Protein AF-A0A9P8D5H0-F1 (afdb_monomer_lite)

Organism: NCBI:txid1042133

Structure (mmCIF, N/CA/C/O backbone):
data_AF-A0A9P8D5H0-F1
#
_entry.id   AF-A0A9P8D5H0-F1
#
loop_
_atom_site.group_PDB
_atom_site.id
_atom_site.type_symbol
_atom_site.label_atom_id
_atom_site.label_alt_id
_atom_site.label_comp_id
_atom_site.label_asym_id
_atom_site.label_entity_id
_atom_site.label_seq_id
_atom_site.pdbx_PDB_ins_code
_atom_site.Cartn_x
_atom_site.Cartn_y
_atom_site.Cartn_z
_atom_site.occupancy
_atom_site.B_iso_or_equiv
_atom_site.auth_seq_id
_atom_site.auth_comp_id
_atom_site.auth_asym_id
_atom_site.auth_atom_id
_atom_site.pdbx_PDB_model_num
ATOM 1 N N . MET A 1 1 ? 15.652 5.016 -32.974 1.00 56.94 1 MET A N 1
ATOM 2 C CA . MET A 1 1 ? 15.774 4.314 -31.677 1.00 56.94 1 MET A CA 1
ATOM 3 C C . MET A 1 1 ? 14.397 4.263 -31.036 1.00 56.94 1 MET A C 1
ATOM 5 O O . MET A 1 1 ? 13.793 5.319 -30.909 1.00 56.94 1 MET A O 1
ATOM 9 N N . ARG A 1 2 ? 13.865 3.079 -30.700 1.00 59.16 2 ARG A N 1
ATOM 10 C CA . ARG A 1 2 ? 12.665 3.001 -29.847 1.00 59.16 2 ARG A CA 1
ATOM 11 C C . ARG A 1 2 ? 13.090 3.243 -28.392 1.00 59.16 2 ARG A C 1
ATOM 13 O O . ARG A 1 2 ? 14.165 2.762 -28.031 1.00 59.16 2 ARG A O 1
ATOM 20 N N . PRO A 1 3 ? 12.306 3.970 -27.579 1.00 61.66 3 PRO A N 1
ATOM 21 C CA . PRO A 1 3 ? 12.599 4.097 -26.161 1.00 61.66 3 PRO A CA 1
ATOM 22 C C . PRO A 1 3 ? 12.512 2.707 -25.538 1.00 61.66 3 PRO A C 1
ATOM 24 O O . PRO A 1 3 ? 11.541 1.987 -25.764 1.00 61.66 3 PRO A O 1
ATOM 27 N N . ILE A 1 4 ? 13.533 2.322 -24.783 1.00 69.38 4 ILE A N 1
ATOM 28 C CA . ILE A 1 4 ? 13.447 1.148 -23.923 1.00 69.38 4 ILE A CA 1
ATOM 29 C C . ILE A 1 4 ? 12.546 1.572 -22.761 1.00 69.38 4 ILE A C 1
ATOM 31 O O . ILE A 1 4 ? 12.975 2.365 -21.923 1.00 69.38 4 ILE A O 1
ATOM 35 N N . SER A 1 5 ? 11.286 1.127 -22.747 1.00 70.50 5 SER A N 1
ATOM 36 C CA . SER A 1 5 ? 10.463 1.229 -21.542 1.00 70.50 5 SER A CA 1
ATOM 37 C C . SER A 1 5 ? 10.851 0.079 -20.620 1.00 70.50 5 SER A C 1
ATOM 39 O O . SER A 1 5 ? 10.820 -1.089 -21.004 1.00 70.50 5 SER A O 1
ATOM 41 N N . TYR A 1 6 ? 11.297 0.418 -19.414 1.00 79.75 6 TYR A N 1
ATOM 42 C CA . TYR A 1 6 ? 11.465 -0.560 -18.350 1.00 79.75 6 TYR A CA 1
ATOM 43 C C . TYR A 1 6 ? 10.140 -0.642 -17.604 1.00 79.75 6 TYR A C 1
ATOM 45 O O . TYR A 1 6 ? 9.719 0.329 -16.974 1.00 79.75 6 TYR A O 1
ATOM 53 N N . GLU A 1 7 ? 9.472 -1.785 -17.712 1.00 89.00 7 GLU A N 1
ATOM 54 C CA . GLU A 1 7 ? 8.206 -2.016 -17.027 1.00 89.00 7 GLU A CA 1
ATOM 55 C C . GLU A 1 7 ? 8.452 -2.277 -15.540 1.00 89.00 7 GLU A C 1
ATOM 57 O O . GLU A 1 7 ? 9.346 -3.030 -15.160 1.00 89.00 7 GLU A O 1
ATOM 62 N N . TRP A 1 8 ? 7.618 -1.708 -14.671 1.00 90.62 8 TRP A N 1
ATOM 63 C CA . TRP A 1 8 ? 7.706 -1.959 -13.228 1.00 90.62 8 TRP A CA 1
ATOM 64 C C . TRP A 1 8 ? 7.645 -3.460 -12.899 1.00 90.62 8 TRP A C 1
ATOM 66 O O . TRP A 1 8 ? 8.385 -3.954 -12.051 1.00 90.62 8 TRP A O 1
ATOM 76 N N . SER A 1 9 ? 6.818 -4.209 -13.632 1.00 89.69 9 SER A N 1
ATOM 77 C CA . SER A 1 9 ? 6.657 -5.654 -13.464 1.00 89.69 9 SER A CA 1
ATOM 78 C C . SER A 1 9 ? 7.889 -6.472 -13.856 1.00 89.69 9 SER A C 1
ATOM 80 O O . SER A 1 9 ? 7.966 -7.636 -13.470 1.00 89.69 9 SER A O 1
ATOM 82 N N . SER A 1 10 ? 8.851 -5.905 -14.599 1.00 92.25 10 SER A N 1
ATOM 83 C CA . SER A 1 10 ? 10.100 -6.608 -14.918 1.00 92.25 10 SER A CA 1
ATOM 84 C C . SER A 1 10 ? 11.107 -6.587 -13.765 1.00 92.25 10 SER A C 1
ATOM 86 O O . SER A 1 10 ? 12.108 -7.297 -13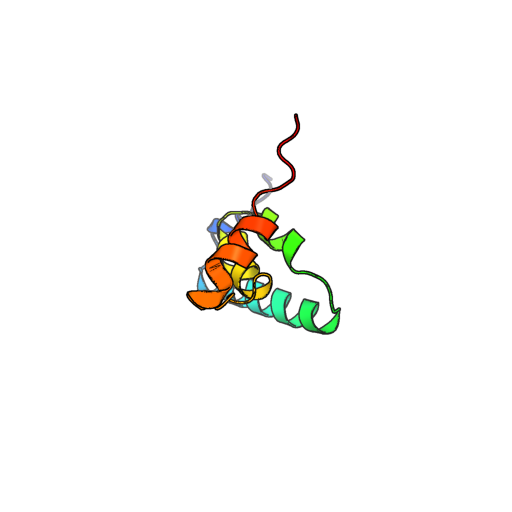.824 1.00 92.25 10 SER A O 1
ATOM 88 N N . LEU A 1 11 ? 10.875 -5.786 -12.718 1.00 93.69 11 LEU A N 1
ATOM 89 C CA . LEU A 1 11 ? 11.715 -5.792 -11.523 1.00 93.69 11 LEU A CA 1
ATOM 90 C C . LEU A 1 11 ? 11.452 -7.051 -10.675 1.00 93.69 11 LEU A C 1
ATOM 92 O O . LEU A 1 11 ? 10.288 -7.361 -10.374 1.00 93.69 11 LEU A O 1
ATOM 96 N N . PRO A 1 12 ? 12.516 -7.728 -10.200 1.00 95.50 12 PRO A N 1
ATOM 97 C CA . PRO A 1 12 ? 12.413 -8.725 -9.143 1.00 95.50 12 PRO A CA 1
ATOM 98 C C . PRO A 1 12 ? 11.588 -8.209 -7.964 1.00 95.50 12 PRO A C 1
ATOM 100 O O . PRO A 1 12 ? 11.663 -7.030 -7.596 1.00 95.50 12 PRO A O 1
ATOM 103 N N . VAL A 1 13 ? 10.785 -9.094 -7.376 1.00 94.56 13 VAL A N 1
ATOM 104 C CA . VAL A 1 13 ? 9.869 -8.737 -6.285 1.00 94.56 13 VAL A CA 1
ATOM 105 C C . VAL A 1 13 ? 10.626 -8.167 -5.085 1.00 94.56 13 VAL A C 1
ATOM 107 O O . VAL A 1 13 ? 10.159 -7.231 -4.445 1.00 94.56 13 VAL A O 1
ATOM 110 N N . GLU A 1 14 ? 11.840 -8.647 -4.833 1.00 96.69 14 GLU A N 1
ATOM 111 C CA . GLU A 1 14 ? 12.712 -8.194 -3.754 1.00 96.69 14 GLU A CA 1
ATOM 112 C C . GLU A 1 14 ? 13.083 -6.718 -3.920 1.00 96.69 14 GLU A C 1
ATOM 114 O O . GLU A 1 14 ? 13.047 -5.960 -2.951 1.00 96.69 14 GLU A O 1
ATOM 119 N N . LEU A 1 15 ? 13.379 -6.285 -5.150 1.00 96.81 15 LEU A N 1
ATOM 120 C CA . LEU A 1 15 ? 13.694 -4.885 -5.434 1.00 96.81 15 LEU A CA 1
ATOM 121 C C . LEU A 1 15 ? 12.455 -4.001 -5.293 1.00 96.81 15 LEU A C 1
ATOM 123 O O . LEU A 1 15 ? 12.539 -2.920 -4.713 1.00 96.81 15 LEU A O 1
ATOM 127 N N . ARG A 1 16 ? 11.291 -4.471 -5.755 1.00 96.31 16 ARG A N 1
ATOM 128 C CA . ARG A 1 16 ? 10.021 -3.751 -5.572 1.00 96.31 16 ARG A CA 1
ATOM 129 C C . ARG A 1 16 ? 9.690 -3.563 -4.089 1.00 96.31 16 ARG A C 1
ATOM 131 O O . ARG A 1 16 ? 9.378 -2.450 -3.671 1.00 96.31 16 ARG A O 1
ATOM 138 N N . LEU A 1 17 ? 9.867 -4.603 -3.271 1.00 95.50 17 LEU A N 1
ATOM 139 C CA . LEU A 1 17 ? 9.677 -4.536 -1.818 1.00 95.50 17 LEU A CA 1
ATOM 140 C C . LEU A 1 17 ? 10.688 -3.612 -1.125 1.00 95.50 17 LEU A C 1
ATOM 142 O O . LEU A 1 17 ? 10.308 -2.874 -0.215 1.00 95.50 17 LEU A O 1
ATOM 146 N N . GLN A 1 18 ? 11.955 -3.608 -1.551 1.00 97.00 18 GLN A N 1
ATOM 147 C CA . GLN A 1 18 ? 12.956 -2.662 -1.040 1.00 97.00 18 GLN A CA 1
ATOM 148 C C . GLN A 1 18 ? 12.579 -1.211 -1.359 1.00 97.00 18 GLN A C 1
ATOM 150 O O . GLN A 1 18 ? 12.695 -0.342 -0.494 1.00 97.00 18 GLN A O 1
ATOM 155 N N . ILE A 1 19 ? 12.076 -0.952 -2.570 1.00 95.50 19 ILE A N 1
ATOM 156 C CA . ILE A 1 19 ? 11.574 0.368 -2.966 1.00 95.50 19 ILE A CA 1
ATOM 157 C C . ILE A 1 19 ? 10.382 0.767 -2.089 1.00 95.50 19 ILE A C 1
ATOM 159 O O . ILE A 1 19 ? 10.363 1.883 -1.569 1.00 95.50 19 ILE A O 1
ATOM 163 N N . PHE A 1 20 ? 9.422 -0.133 -1.858 1.00 94.88 20 PHE A N 1
ATOM 164 C CA . PHE A 1 20 ? 8.298 0.146 -0.961 1.00 94.88 20 PHE A CA 1
ATOM 165 C C . PHE A 1 20 ? 8.749 0.457 0.465 1.00 94.88 20 PHE A C 1
ATOM 167 O O . PHE A 1 20 ? 8.287 1.441 1.041 1.00 94.88 20 PHE A O 1
ATOM 174 N N . GLY A 1 21 ? 9.699 -0.311 1.005 1.00 93.81 21 GLY A N 1
ATOM 175 C CA . GLY A 1 21 ? 10.287 -0.052 2.320 1.00 93.81 21 GLY A CA 1
ATOM 176 C C . GLY A 1 21 ? 10.961 1.319 2.397 1.00 93.81 21 GLY A C 1
ATOM 177 O O . GLY A 1 21 ? 10.737 2.069 3.345 1.00 93.81 21 GLY A O 1
ATOM 178 N N . TYR A 1 22 ? 11.719 1.701 1.366 1.00 94.19 22 TYR A N 1
ATOM 179 C CA . TYR A 1 22 ? 12.341 3.023 1.288 1.00 94.19 22 TYR A CA 1
ATOM 180 C C . TYR A 1 22 ? 11.306 4.160 1.267 1.00 94.19 22 TYR A C 1
ATOM 182 O O . TYR A 1 22 ? 11.451 5.147 1.994 1.00 94.19 22 TYR A O 1
ATOM 190 N N . VAL A 1 23 ? 10.249 4.026 0.458 1.00 91.31 23 VAL A N 1
ATOM 191 C CA . VAL A 1 23 ? 9.153 5.009 0.382 1.00 91.31 23 VAL A CA 1
ATOM 192 C C . VAL A 1 23 ? 8.428 5.116 1.725 1.00 91.31 23 VAL A C 1
ATOM 194 O O . VAL A 1 23 ? 8.170 6.228 2.193 1.00 91.31 23 VAL A O 1
ATOM 197 N N . ALA A 1 24 ? 8.148 3.977 2.366 1.00 89.56 24 ALA A N 1
ATOM 198 C CA . ALA A 1 24 ? 7.505 3.911 3.672 1.00 89.56 24 ALA A CA 1
ATOM 199 C C . ALA A 1 24 ? 8.305 4.661 4.745 1.00 89.56 24 ALA A C 1
ATOM 201 O O . ALA A 1 24 ? 7.765 5.535 5.429 1.00 89.56 24 ALA A O 1
ATOM 202 N N . GLU A 1 25 ? 9.609 4.391 4.835 1.00 89.19 25 GLU A N 1
ATOM 203 C CA . GLU A 1 25 ? 10.499 5.067 5.779 1.00 89.19 25 GLU A CA 1
ATOM 204 C C . GLU A 1 25 ? 10.570 6.571 5.509 1.00 89.19 25 GLU A C 1
ATOM 206 O O . GLU A 1 25 ? 10.387 7.375 6.421 1.00 89.19 25 GLU A O 1
ATOM 211 N N . LYS A 1 26 ? 10.743 6.994 4.249 1.00 86.62 26 LYS A N 1
ATOM 212 C CA . LYS A 1 26 ? 10.802 8.425 3.906 1.00 86.62 26 LYS A CA 1
ATOM 213 C C . LYS A 1 26 ? 9.531 9.184 4.278 1.00 86.62 26 LYS A C 1
ATOM 215 O O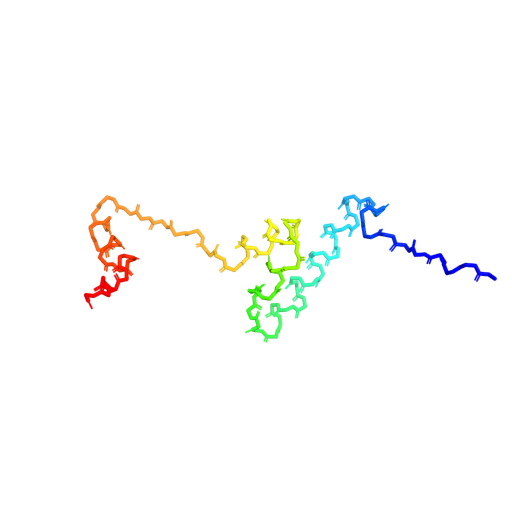 . LYS A 1 26 ? 9.630 10.338 4.698 1.00 86.62 26 LYS A O 1
ATOM 220 N N . GLN A 1 27 ? 8.363 8.561 4.146 1.00 82.56 27 GLN A N 1
ATOM 221 C CA . GLN A 1 27 ? 7.093 9.200 4.492 1.00 82.56 27 GLN A CA 1
ATOM 222 C C . GLN A 1 27 ? 6.796 9.228 5.983 1.00 82.56 27 GLN A C 1
ATOM 224 O O . GLN A 1 27 ? 6.190 10.193 6.451 1.00 82.56 27 GLN A O 1
ATOM 229 N N . LYS A 1 28 ? 7.295 8.253 6.750 1.00 75.06 28 LYS A N 1
ATOM 230 C CA . LYS A 1 28 ? 7.218 8.273 8.215 1.00 75.06 28 LYS A CA 1
ATOM 231 C C . LYS A 1 28 ? 7.820 9.556 8.798 1.00 75.06 28 LYS A C 1
ATOM 233 O O . LYS A 1 28 ? 7.238 10.148 9.702 1.00 75.06 28 LYS A O 1
ATOM 238 N N . TYR A 1 29 ? 8.922 10.044 8.224 1.00 67.31 29 TYR A N 1
ATOM 239 C CA . TYR A 1 29 ? 9.544 11.313 8.630 1.00 67.31 29 TYR A CA 1
ATOM 240 C C . TYR A 1 29 ? 8.742 12.561 8.241 1.00 67.31 29 TYR A C 1
ATOM 242 O O . TYR A 1 29 ? 8.968 13.629 8.803 1.00 67.31 29 TYR A O 1
ATOM 250 N N . ARG A 1 30 ? 7.817 12.452 7.281 1.00 70.62 30 ARG A N 1
ATOM 251 C CA . ARG A 1 30 ? 7.010 13.573 6.779 1.00 70.62 30 ARG A CA 1
ATOM 252 C C . ARG A 1 30 ? 5.601 13.624 7.375 1.00 70.62 30 ARG A C 1
ATOM 254 O O . ARG A 1 30 ? 4.810 14.457 6.940 1.00 70.62 30 ARG A O 1
ATOM 261 N N . ALA A 1 31 ? 5.273 12.729 8.316 1.00 62.84 31 ALA A N 1
ATOM 262 C CA . ALA A 1 31 ? 3.938 12.584 8.915 1.00 62.84 31 ALA A CA 1
ATOM 263 C C . ALA A 1 31 ? 2.797 12.570 7.873 1.00 62.84 31 ALA A C 1
ATOM 265 O O . ALA A 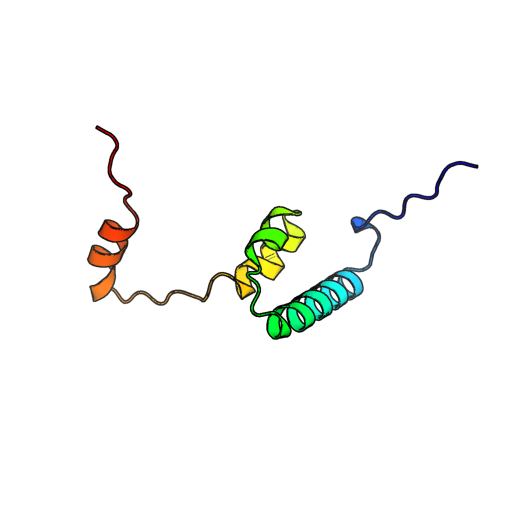1 31 ? 1.687 13.026 8.137 1.00 62.84 31 ALA A O 1
ATOM 266 N N . THR A 1 32 ? 3.090 12.097 6.659 1.00 68.62 32 THR A N 1
ATOM 267 C CA . THR A 1 32 ? 2.160 12.143 5.531 1.00 68.62 32 THR A CA 1
ATOM 268 C C . THR A 1 32 ? 1.458 10.801 5.395 1.00 68.62 32 THR A C 1
ATOM 270 O O . THR A 1 32 ? 2.085 9.753 5.530 1.00 68.62 32 THR A O 1
ATOM 273 N N . ASP A 1 33 ? 0.166 10.846 5.095 1.00 75.88 33 ASP A N 1
ATOM 274 C CA . ASP A 1 33 ? -0.675 9.666 4.934 1.00 75.88 33 ASP A CA 1
ATOM 275 C C . ASP A 1 33 ? -0.260 8.813 3.715 1.00 75.88 33 ASP A C 1
ATOM 277 O O . ASP A 1 33 ? 0.131 9.334 2.663 1.00 75.88 33 ASP A O 1
ATOM 281 N N . PHE A 1 34 ? -0.358 7.490 3.856 1.00 84.19 34 PHE A N 1
ATOM 282 C CA . PHE A 1 34 ? -0.041 6.511 2.818 1.00 84.19 34 PHE A CA 1
ATOM 283 C C . PHE A 1 34 ? -1.190 6.285 1.823 1.00 84.19 34 PHE A C 1
ATOM 285 O O . PHE A 1 34 ? -0.985 5.633 0.798 1.00 84.19 34 PHE A O 1
ATOM 292 N N . ASN A 1 35 ? -2.365 6.872 2.070 1.00 82.06 35 ASN A N 1
ATOM 293 C CA . ASN A 1 35 ? -3.566 6.74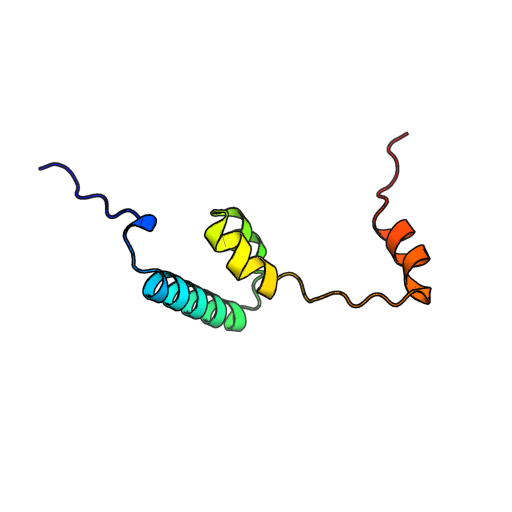9 1.236 1.00 82.06 35 ASN A CA 1
ATOM 294 C C . ASN A 1 35 ? -3.325 6.919 -0.276 1.00 82.06 35 ASN A C 1
ATOM 296 O O . ASN A 1 35 ? -3.874 6.172 -1.079 1.00 82.06 35 ASN A O 1
ATOM 300 N N . ARG A 1 36 ? -2.453 7.846 -0.695 1.00 84.44 36 ARG A N 1
ATOM 301 C CA . ARG A 1 36 ? -2.168 8.068 -2.129 1.00 84.44 36 ARG A CA 1
ATOM 302 C C . ARG A 1 36 ? -1.427 6.908 -2.795 1.00 84.44 36 ARG A C 1
ATOM 304 O O . ARG A 1 36 ? -1.596 6.690 -3.989 1.00 84.44 36 ARG A O 1
ATOM 311 N N . TYR A 1 37 ? -0.605 6.181 -2.044 1.00 88.38 37 TYR A N 1
ATOM 312 C CA . TYR A 1 37 ? 0.164 5.057 -2.572 1.00 88.38 37 TYR A CA 1
ATOM 313 C C . TYR A 1 37 ? -0.707 3.820 -2.764 1.00 88.38 37 TYR A C 1
ATOM 315 O O . TYR A 1 37 ? -0.498 3.073 -3.717 1.00 88.38 37 TYR A O 1
ATOM 323 N N . ALA A 1 38 ? -1.724 3.649 -1.916 1.00 86.69 38 ALA A N 1
ATOM 324 C CA . ALA A 1 38 ? -2.678 2.556 -2.048 1.00 86.69 38 ALA A CA 1
ATOM 325 C C . ALA A 1 38 ? -3.486 2.618 -3.361 1.00 86.69 38 ALA A C 1
ATOM 327 O O . ALA A 1 38 ? -3.943 1.591 -3.843 1.00 86.69 38 ALA A O 1
ATOM 328 N N . CYS A 1 39 ? -3.595 3.791 -3.992 1.00 87.94 39 CYS A N 1
ATOM 329 C CA . CYS A 1 39 ? -4.346 3.976 -5.237 1.00 87.94 39 CYS A CA 1
ATOM 330 C C . CYS A 1 39 ? -3.529 3.751 -6.527 1.00 87.94 39 CYS A C 1
ATOM 332 O O . CYS A 1 39 ? -4.074 3.924 -7.614 1.00 87.94 39 CYS A O 1
ATOM 334 N N . VAL A 1 40 ? -2.231 3.426 -6.448 1.00 90.38 40 VAL A N 1
ATOM 335 C CA . VAL A 1 40 ? -1.361 3.326 -7.643 1.00 90.38 40 VAL A CA 1
ATOM 336 C C . VAL A 1 40 ? -1.620 2.043 -8.433 1.00 90.38 40 VAL A C 1
ATOM 338 O O . VAL A 1 40 ? -1.699 2.058 -9.658 1.00 90.38 40 VAL A O 1
ATOM 341 N N . SER A 1 41 ? -1.698 0.913 -7.736 1.00 92.06 41 SER A N 1
ATOM 342 C CA . SER A 1 41 ? -1.942 -0.413 -8.307 1.00 92.06 41 SER A CA 1
ATOM 343 C C . SER A 1 41 ? -2.280 -1.389 -7.186 1.00 92.06 41 SER A C 1
ATOM 345 O O . SER A 1 41 ? -1.972 -1.122 -6.024 1.00 92.06 41 SER A O 1
ATOM 347 N N . SE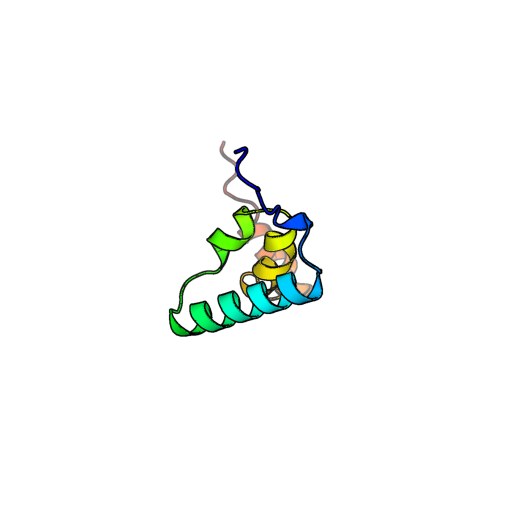R A 1 42 ? -2.818 -2.561 -7.525 1.00 92.44 42 SER A N 1
ATOM 348 C CA . SER A 1 42 ? -3.108 -3.606 -6.536 1.00 92.44 42 SER A CA 1
ATOM 349 C C . SER A 1 42 ? -1.865 -4.053 -5.756 1.00 92.44 42 SER A C 1
ATOM 351 O O . SER A 1 42 ? -1.969 -4.411 -4.586 1.00 92.44 42 SER A O 1
ATOM 353 N N . GLU A 1 43 ? -0.675 -4.023 -6.363 1.00 94.31 43 GLU A N 1
ATOM 354 C CA . GLU A 1 43 ? 0.568 -4.354 -5.655 1.00 94.31 43 GLU A CA 1
ATOM 355 C C . GLU A 1 43 ? 0.884 -3.320 -4.566 1.00 94.31 43 GLU A C 1
ATOM 357 O O . GLU A 1 43 ? 1.165 -3.680 -3.422 1.00 94.31 43 GLU A O 1
ATOM 362 N N . TRP A 1 44 ? 0.802 -2.034 -4.911 1.00 94.19 44 TRP A N 1
ATOM 363 C CA . TRP A 1 44 ? 1.065 -0.949 -3.970 1.00 94.19 44 TRP A CA 1
ATOM 364 C C . TRP A 1 44 ? 0.003 -0.913 -2.871 1.00 94.19 44 TRP A C 1
ATOM 366 O O . TRP A 1 44 ? 0.344 -0.785 -1.698 1.00 94.19 44 TRP A O 1
ATOM 376 N N . GLN A 1 45 ? -1.266 -1.098 -3.235 1.00 91.31 45 GLN A N 1
ATOM 377 C CA . GLN A 1 45 ? -2.380 -1.227 -2.302 1.00 91.31 45 GLN A CA 1
ATOM 378 C C . GLN A 1 45 ? -2.086 -2.264 -1.217 1.00 91.31 45 GLN A C 1
ATOM 380 O O . GLN A 1 45 ? -2.052 -1.922 -0.037 1.00 91.31 45 GLN A O 1
ATOM 385 N N . ASN A 1 46 ? -1.752 -3.496 -1.612 1.00 90.75 46 ASN A N 1
ATOM 386 C CA . ASN A 1 46 ? -1.463 -4.583 -0.674 1.00 90.75 46 ASN A CA 1
ATOM 387 C C . ASN A 1 46 ? -0.338 -4.255 0.322 1.00 90.75 46 ASN A C 1
ATOM 389 O O . ASN A 1 46 ? -0.371 -4.709 1.469 1.00 90.75 46 ASN A O 1
ATOM 393 N N . TYR A 1 47 ? 0.671 -3.488 -0.099 1.00 91.81 47 TYR A N 1
ATOM 394 C CA . TYR A 1 47 ? 1.765 -3.086 0.782 1.00 91.81 47 TYR A CA 1
ATOM 395 C C . TYR A 1 47 ? 1.372 -1.915 1.693 1.00 91.81 47 TYR A C 1
ATOM 397 O O . TYR A 1 47 ? 1.522 -1.997 2.913 1.00 91.81 47 TYR A O 1
ATOM 405 N N . PHE A 1 48 ? 0.870 -0.822 1.112 1.00 90.31 48 PHE A N 1
ATOM 406 C CA . PHE A 1 48 ? 0.664 0.442 1.817 1.00 90.31 48 PHE A CA 1
ATOM 407 C C . PHE A 1 48 ? -0.612 0.470 2.658 1.00 90.31 48 PHE A C 1
ATOM 409 O O . PHE A 1 48 ? -0.599 1.092 3.717 1.00 90.31 48 PHE A O 1
ATOM 416 N N . GLU A 1 49 ? -1.675 -0.250 2.287 1.00 87.00 49 GLU A N 1
ATOM 417 C CA . GLU A 1 49 ? -2.887 -0.336 3.117 1.00 87.00 49 GLU A CA 1
ATOM 418 C C . GLU A 1 49 ? -2.591 -0.882 4.510 1.00 87.00 49 GLU A C 1
ATOM 420 O O . GLU A 1 49 ? -3.157 -0.410 5.489 1.00 87.00 49 GLU A O 1
ATOM 425 N N . ARG A 1 50 ? -1.651 -1.822 4.630 1.00 83.56 50 ARG A N 1
ATOM 426 C CA . ARG A 1 50 ? -1.243 -2.386 5.926 1.00 83.56 50 ARG A CA 1
ATOM 427 C C . ARG A 1 50 ? -0.535 -1.368 6.822 1.00 83.56 50 ARG A C 1
ATOM 429 O O . ARG A 1 50 ? -0.457 -1.574 8.031 1.00 83.56 50 ARG A O 1
ATOM 436 N N . LEU A 1 51 ? 0.009 -0.305 6.230 1.00 81.94 51 LEU A N 1
ATOM 437 C CA . LEU A 1 51 ? 0.665 0.794 6.934 1.00 81.94 51 LEU A CA 1
ATOM 438 C C . LEU A 1 51 ? -0.325 1.918 7.259 1.00 81.94 51 LEU A C 1
ATOM 440 O O . LEU A 1 51 ? -0.200 2.544 8.312 1.00 81.94 51 LEU A O 1
ATOM 444 N N . THR A 1 52 ? -1.309 2.156 6.385 1.00 73.69 52 THR A N 1
ATOM 445 C CA . THR A 1 52 ? -2.372 3.148 6.595 1.00 73.69 52 THR A CA 1
ATOM 446 C C . THR A 1 52 ? -3.413 2.665 7.598 1.00 73.69 52 THR A C 1
ATOM 448 O O . THR A 1 52 ? -3.702 3.327 8.596 1.00 73.69 52 THR A O 1
ATOM 451 N N . PHE A 1 53 ? -3.979 1.486 7.347 1.00 69.19 53 PHE A N 1
ATOM 452 C CA . PHE A 1 53 ? -5.035 0.902 8.149 1.00 69.19 53 PHE A CA 1
ATOM 453 C C . PHE A 1 53 ? -4.406 0.109 9.282 1.00 69.19 53 PHE A C 1
ATOM 455 O O . PHE A 1 53 ? -3.947 -1.024 9.130 1.00 69.19 53 PHE A O 1
ATOM 462 N N . ARG A 1 54 ? -4.393 0.718 10.467 1.00 65.75 54 ARG A N 1
ATOM 463 C CA . ARG A 1 54 ? -4.095 -0.021 11.691 1.00 65.75 54 ARG A CA 1
ATOM 464 C C . ARG A 1 54 ? -5.142 -1.115 11.852 1.00 65.75 54 ARG A C 1
ATOM 466 O O . ARG A 1 54 ? -6.334 -0.863 11.693 1.00 65.75 54 ARG A O 1
ATOM 473 N N . ARG A 1 55 ? -4.689 -2.322 12.196 1.00 66.81 55 ARG A N 1
ATOM 474 C CA . ARG A 1 55 ? -5.572 -3.440 12.536 1.00 66.81 55 ARG A CA 1
ATOM 475 C C . ARG A 1 55 ? -6.547 -2.983 13.621 1.00 66.81 55 ARG A C 1
ATOM 477 O O . ARG A 1 55 ? -6.135 -2.732 14.752 1.00 66.81 55 ARG A O 1
ATOM 484 N N . LEU A 1 56 ? -7.821 -2.876 13.265 1.00 73.88 56 LEU A N 1
ATOM 485 C CA . LEU A 1 56 ? -8.882 -2.571 14.209 1.00 73.88 56 LEU A CA 1
ATOM 486 C C . LEU A 1 56 ? -9.237 -3.871 14.940 1.00 73.88 56 LEU A C 1
ATOM 488 O O . LEU A 1 56 ? -9.651 -4.847 14.316 1.00 73.88 56 LEU A O 1
ATOM 492 N N . LEU A 1 57 ? -9.015 -3.912 16.252 1.00 79.50 57 LEU A N 1
ATOM 493 C CA . LEU A 1 57 ? -9.492 -5.000 17.101 1.00 79.50 57 LEU A CA 1
ATOM 494 C C . LEU A 1 57 ? -10.840 -4.578 17.679 1.00 79.50 57 LEU A C 1
ATOM 496 O O . LEU A 1 57 ? -10.910 -3.622 18.448 1.00 79.50 57 LEU A O 1
ATOM 500 N N . ILE A 1 58 ? -11.895 -5.279 17.275 1.00 84.81 58 ILE A N 1
ATOM 501 C CA . ILE A 1 58 ? -13.257 -5.064 17.760 1.00 84.81 58 ILE A CA 1
ATOM 502 C C . ILE A 1 58 ? -13.611 -6.247 18.661 1.00 84.81 58 ILE A C 1
ATOM 504 O O . ILE A 1 58 ? -13.551 -7.398 18.233 1.00 84.81 58 ILE A O 1
ATOM 508 N N . ASP A 1 59 ? -13.962 -5.958 19.909 1.00 89.94 59 ASP A N 1
ATOM 509 C CA . ASP A 1 59 ? -14.576 -6.924 20.821 1.00 89.94 59 ASP A CA 1
ATOM 510 C C . ASP A 1 59 ? -16.078 -7.059 20.506 1.00 89.94 59 ASP A C 1
ATOM 512 O O . ASP A 1 59 ? -16.693 -6.106 20.022 1.00 89.94 59 ASP A O 1
ATOM 516 N N . ASN A 1 60 ? -16.698 -8.202 20.815 1.00 88.69 60 ASN A N 1
ATOM 517 C CA . ASN A 1 60 ? -18.137 -8.409 20.610 1.00 88.69 60 ASN A CA 1
ATOM 518 C C . ASN A 1 60 ? -19.005 -7.304 21.239 1.00 88.69 60 ASN A C 1
ATOM 520 O O . ASN A 1 60 ? -20.018 -6.913 20.665 1.00 88.69 60 ASN A O 1
ATOM 524 N N . SER A 1 61 ? -18.586 -6.747 22.375 1.00 92.00 61 SER A N 1
ATOM 525 C CA . SER A 1 61 ? -19.252 -5.617 23.037 1.00 92.00 61 SER A CA 1
ATOM 526 C C . SER A 1 61 ? -19.242 -4.314 22.224 1.00 92.00 61 SER A C 1
ATOM 528 O O . SER A 1 61 ? -20.065 -3.434 22.467 1.00 92.00 61 SER A O 1
ATOM 530 N N . GLN A 1 62 ? -18.327 -4.170 21.262 1.00 89.44 62 GLN A N 1
ATOM 531 C CA . GLN A 1 62 ? -18.166 -2.976 20.426 1.00 89.44 62 GLN A CA 1
ATOM 532 C C . GLN A 1 62 ? -18.780 -3.132 19.027 1.00 89.44 62 GLN A C 1
ATOM 534 O O . GLN A 1 62 ? -18.841 -2.147 18.290 1.00 89.44 62 GLN A O 1
ATOM 539 N N . LEU A 1 63 ? -19.249 -4.331 18.656 1.00 89.69 63 LEU A N 1
ATOM 540 C CA . LEU A 1 63 ? -19.808 -4.608 17.325 1.00 89.69 63 LEU A CA 1
ATOM 541 C C . LEU A 1 63 ? -21.004 -3.710 16.996 1.00 89.69 63 LEU A C 1
ATOM 543 O O . LEU A 1 63 ? -21.028 -3.105 15.928 1.00 89.69 63 LEU A O 1
ATOM 547 N N . ASP A 1 64 ? -21.953 -3.565 17.924 1.00 89.25 64 ASP A N 1
ATOM 548 C CA . ASP A 1 64 ? -23.156 -2.742 17.718 1.00 89.25 64 ASP A CA 1
ATOM 549 C C . ASP A 1 64 ? -22.801 -1.267 17.468 1.00 89.25 64 ASP A C 1
ATOM 551 O O . ASP A 1 64 ? -23.313 -0.619 16.553 1.00 89.25 64 ASP A O 1
ATOM 555 N N . ARG A 1 65 ? -21.836 -0.746 18.234 1.00 86.00 65 ARG A N 1
ATOM 556 C CA . ARG A 1 65 ? -21.333 0.620 18.073 1.00 86.00 65 ARG A CA 1
ATOM 557 C C . ARG A 1 65 ? -20.605 0.806 16.743 1.00 86.00 65 ARG A C 1
ATOM 559 O O . ARG A 1 65 ? -20.758 1.845 16.109 1.00 86.00 65 ARG A O 1
ATOM 566 N N . PHE A 1 66 ? -19.814 -0.180 16.330 1.00 86.12 66 PHE A N 1
ATOM 567 C CA . PHE A 1 66 ? -19.101 -0.135 15.059 1.00 86.12 66 PHE A CA 1
ATOM 568 C C . PHE A 1 66 ? -20.059 -0.192 13.859 1.00 86.12 66 PHE A C 1
ATOM 570 O O . PHE A 1 66 ? -19.879 0.578 12.917 1.00 86.12 66 PHE A O 1
ATOM 577 N N . SER A 1 67 ? -21.111 -1.021 13.919 1.00 87.06 67 SER A N 1
ATOM 578 C CA . SER A 1 67 ? -22.162 -1.078 12.886 1.00 87.06 67 SER A CA 1
ATOM 579 C C . SER A 1 67 ? -22.793 0.297 12.686 1.00 87.06 67 SER A C 1
ATOM 581 O O . SER A 1 67 ? -22.762 0.845 11.589 1.00 87.06 67 SER A O 1
ATOM 583 N N . LYS A 1 68 ? -23.224 0.937 13.782 1.00 86.31 68 LYS A N 1
ATOM 584 C CA . LYS A 1 68 ? -23.823 2.282 13.749 1.00 86.31 68 LYS A CA 1
ATOM 585 C C . LYS A 1 68 ? -22.892 3.360 13.194 1.00 86.31 68 LYS A C 1
ATOM 587 O O . LYS A 1 68 ? -23.367 4.350 12.662 1.00 86.31 68 LYS A O 1
ATOM 592 N N . MET A 1 69 ? -21.578 3.199 13.350 1.00 83.38 69 MET A N 1
ATOM 593 C CA . MET A 1 69 ? -20.589 4.161 12.853 1.00 83.38 69 MET A CA 1
ATOM 594 C C . MET A 1 69 ? -20.263 3.978 11.360 1.00 83.38 69 MET A C 1
ATOM 596 O O . MET A 1 69 ? -19.725 4.889 10.737 1.00 83.38 69 MET A O 1
ATOM 600 N N . THR A 1 70 ? -20.523 2.794 10.799 1.00 83.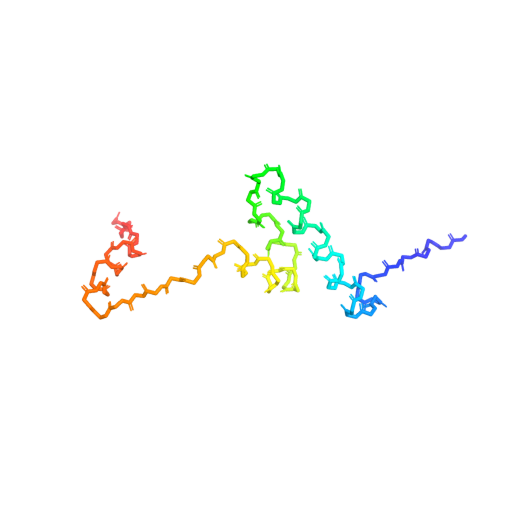81 70 THR A N 1
ATOM 601 C CA . THR A 1 70 ? -20.143 2.423 9.423 1.00 83.81 70 THR A CA 1
ATOM 602 C C . THR A 1 70 ? -21.326 2.376 8.465 1.00 83.81 70 THR A C 1
ATOM 604 O O . THR A 1 70 ? -21.148 2.587 7.265 1.00 83.81 70 THR A O 1
ATOM 607 N N . GLU A 1 71 ? -22.534 2.164 8.983 1.00 80.38 71 GLU A N 1
ATOM 608 C CA . GLU A 1 71 ? -23.780 2.472 8.292 1.00 80.38 71 GLU A CA 1
ATOM 609 C C . GLU A 1 71 ? -23.877 3.997 8.157 1.00 80.38 71 GLU A C 1
ATOM 611 O O . GLU A 1 71 ? -24.394 4.679 9.035 1.00 80.38 71 GLU A O 1
ATOM 616 N N . GLY A 1 72 ? -23.297 4.549 7.086 1.00 64.25 72 GLY A N 1
ATOM 617 C CA . GLY A 1 72 ? -23.467 5.962 6.749 1.00 64.25 72 GLY A CA 1
ATOM 618 C C . GLY A 1 72 ? -24.950 6.324 6.684 1.00 64.25 72 GLY A C 1
ATOM 619 O O . GLY A 1 72 ? -25.774 5.445 6.412 1.00 64.25 72 GLY A O 1
ATOM 620 N N . ASP A 1 73 ? -25.277 7.598 6.937 1.00 65.19 73 ASP A N 1
ATOM 621 C CA . ASP A 1 73 ? -26.654 8.097 6.885 1.00 65.19 73 ASP A CA 1
ATOM 622 C C . ASP A 1 73 ? -27.322 7.554 5.624 1.00 65.19 73 ASP A C 1
ATOM 624 O O . ASP A 1 73 ? -26.889 7.836 4.501 1.00 65.19 73 ASP A O 1
ATOM 628 N N . LYS A 1 74 ? -28.330 6.694 5.809 1.00 59.72 74 LYS A N 1
ATOM 629 C CA . LYS A 1 74 ? -29.140 6.218 4.694 1.00 59.72 74 LYS A CA 1
ATOM 630 C C . LYS A 1 74 ? -29.742 7.474 4.085 1.00 59.72 74 LYS A C 1
ATOM 632 O O . LYS A 1 74 ? -30.577 8.105 4.722 1.00 59.72 74 LYS A O 1
ATOM 637 N N . ALA A 1 75 ? -29.243 7.861 2.914 1.00 53.19 75 ALA A N 1
ATOM 638 C CA . ALA A 1 75 ? -29.824 8.937 2.135 1.00 53.19 75 ALA A CA 1
ATOM 639 C C . ALA A 1 75 ? -31.274 8.533 1.845 1.00 53.19 75 ALA A C 1
ATOM 641 O O . ALA A 1 75 ? -31.512 7.591 1.085 1.00 53.19 75 ALA A O 1
ATOM 642 N N . GLU A 1 76 ? -32.193 9.173 2.562 1.00 45.41 76 GLU A N 1
ATOM 643 C CA . GLU A 1 76 ? -33.638 9.110 2.354 1.00 45.41 76 GLU A CA 1
ATOM 644 C C . GLU A 1 76 ? -34.032 9.982 1.156 1.00 45.41 76 GLU A C 1
ATOM 646 O O . GLU A 1 76 ? -33.437 11.076 0.994 1.00 45.41 76 GLU A O 1
#

Radius of gyration: 18.6 Å; chains: 1; bounding box: 49×22×55 Å

Foldseek 3Di:
DDDPDDDPVVDDPVVVVVVLVVVLVVVVVVVDALVVQLPPDVVSVVSRVPVRDDPDDDDPVCVVVVVVVPPPDPPD

InterPro domains:
  IPR036047 F-box-like domain superfamily [SSF81383] (8-58)

pLDDT: mean 82.77, std 12.05, range [45.41, 97.0]

Secondary structure (DSSP, 8-state):
-------GGGS-HHHHHHHHHHHHHHHHTTT--SHHHHTS-HHHHHHHHHHHS------GGGHHHHHHHHS-----

Sequence (76 aa):
MRPISYEWSSLPVELRLQIFGYVAEKQKYRATDFNRYACVSSEWQNYFERLTFRRLLIDNSQLDRFSKMTEGDKAE